Protein AF-Q3KZ87-F1 (afdb_monomer)

Mean predicted aligned error: 13.31 Å

Secondary structure (DSSP, 8-state):
-HHHHHHHHHHHHHHTT----PPPGGGEE-TTTS-GGGGGG-SEE--PPPSS----HHHHHHHH-TTHHHHHHHHHHHHHHHS-TTSS-GGGTTTTT-------------TTS--TT-----

Nearest PDB structures (foldseek):
  5n2j-assembly1_A  TM=9.292E-01  e=2.702E-04  Thermochaetoides thermophila DSM 1495
  5nv4-assembly1_A  TM=9.303E-01  e=3.074E-04  Thermochaetoides thermophila DSM 1495
  5n2j-assembly2_B  TM=9.263E-01  e=3.074E-04  Thermochaetoides thermophila DSM 1495
  7zlu-assembly1_A  TM=8.971E-01  e=4.244E-04  Thermochaetoides thermophila
  6ts2-assembly4_D  TM=8.849E-01  e=8.627E-04  Thermochaetoides thermophila DSM 1495

InterPro domains:
  IPR009448 UDP-glucose:Glycoprotein Glucosyltransferase [PTHR11226] (10-84)
  IPR040497 Glucosyltransferase 24, catalytic domain [PF18404] (10-78)

Sequence (122 aa):
FFHFWIKVFPNNLVSSGFQFNSFLQDWFWCETWCFDESLARAKTFDFANNPRTKEPKFTGAKGIGPEWVDYDREIKKLGKRVYPSTLLPTSERIALGSVSSTIQSTSGSANGQRQFCRNIEN

Organism: Schistosoma japonicum (NCBI:txid6182)

Foldseek 3Di:
DVVCCVPVVVVVVVVVPDDDDDDFLLAEAEPQAADPVSLVSHPYYDDPDDPVDPDDSLVVVCVSDVCSVVVVVVVVVVCCVVCPVVNDDPVCPVVVPDDPDDDDDDDDDPVPRHDRSDGPPD

Radius of gyration: 19.73 Å; Cα contacts (8 Å, |Δi|>4): 72; chains: 1; bounding box: 51×30×49 Å

Structure (mmCIF, N/CA/C/O backbone):
data_AF-Q3KZ87-F1
#
_entry.id   AF-Q3KZ87-F1
#
loop_
_atom_site.group_PDB
_atom_site.id
_atom_site.type_symbol
_atom_site.label_atom_id
_atom_site.label_alt_id
_atom_site.label_comp_id
_atom_site.label_asym_id
_atom_site.label_entity_id
_atom_site.label_seq_id
_atom_site.pdbx_PDB_ins_code
_atom_site.Cartn_x
_atom_site.Cartn_y
_atom_site.Cartn_z
_atom_site.occupancy
_atom_site.B_iso_or_equiv
_atom_site.auth_seq_id
_atom_site.auth_comp_id
_atom_site.auth_asym_id
_atom_site.auth_atom_id
_atom_site.pdbx_PDB_model_num
ATOM 1 N N . PHE A 1 1 ? 12.817 18.598 3.785 1.00 58.28 1 PHE A N 1
ATOM 2 C CA . PHE A 1 1 ? 14.017 17.991 4.397 1.00 58.28 1 PHE A CA 1
ATOM 3 C C . PHE A 1 1 ? 13.900 16.472 4.565 1.00 58.28 1 PHE A C 1
ATOM 5 O O . PHE A 1 1 ? 14.614 15.776 3.861 1.00 58.28 1 PHE A O 1
ATOM 12 N N . PHE A 1 2 ? 12.970 15.926 5.362 1.00 67.44 2 PHE A N 1
ATOM 13 C CA . PHE A 1 2 ? 12.877 14.465 5.592 1.00 67.44 2 PHE A CA 1
ATOM 14 C C . PHE A 1 2 ? 12.530 13.611 4.349 1.00 67.44 2 PHE A C 1
ATOM 16 O O . PHE A 1 2 ? 13.178 12.602 4.090 1.00 67.44 2 PHE A O 1
ATOM 23 N N . HIS A 1 3 ? 11.555 14.032 3.530 1.00 63.59 3 HIS A N 1
ATOM 24 C CA . HIS A 1 3 ? 11.134 13.280 2.330 1.00 63.59 3 HIS A CA 1
ATOM 25 C C . HIS A 1 3 ? 12.246 13.151 1.276 1.00 63.59 3 HIS A C 1
ATOM 27 O O . HIS A 1 3 ? 12.333 12.148 0.572 1.00 63.59 3 HIS A O 1
ATOM 33 N N . PHE A 1 4 ? 13.099 14.174 1.181 1.00 63.75 4 PHE A N 1
ATOM 34 C CA . PHE A 1 4 ? 14.232 14.191 0.262 1.00 63.75 4 PHE A CA 1
ATOM 35 C C . PHE A 1 4 ? 15.273 13.153 0.683 1.00 63.75 4 PHE A C 1
ATOM 37 O O . PHE A 1 4 ? 15.747 12.387 -0.143 1.00 63.75 4 PHE A O 1
ATOM 44 N N . TRP A 1 5 ? 15.551 13.051 1.982 1.00 71.62 5 TRP A N 1
ATOM 45 C CA . TRP A 1 5 ? 16.490 12.064 2.501 1.00 71.62 5 TRP A CA 1
ATOM 46 C C . TRP A 1 5 ? 16.017 10.626 2.274 1.00 71.62 5 TRP A C 1
ATOM 48 O O . TRP A 1 5 ? 16.773 9.825 1.754 1.00 71.62 5 TRP A O 1
ATOM 58 N N . ILE A 1 6 ? 14.756 10.295 2.558 1.00 78.50 6 ILE A N 1
ATOM 59 C CA . ILE A 1 6 ? 14.283 8.901 2.446 1.00 78.50 6 ILE A CA 1
ATOM 60 C C . ILE A 1 6 ? 14.341 8.372 1.003 1.00 78.50 6 ILE A C 1
ATOM 62 O O . ILE A 1 6 ? 14.665 7.207 0.796 1.00 78.50 6 ILE A O 1
ATOM 66 N N . LYS A 1 7 ? 14.035 9.208 0.003 1.00 74.19 7 LYS 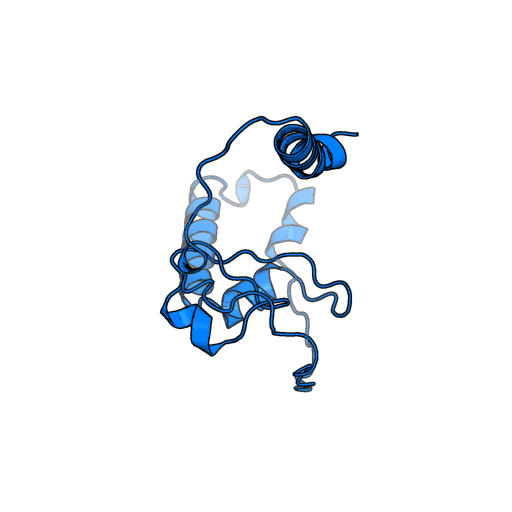A N 1
ATOM 67 C CA . LYS A 1 7 ? 13.977 8.769 -1.403 1.00 74.19 7 LYS A CA 1
ATOM 68 C C . LYS A 1 7 ? 15.233 9.073 -2.209 1.00 74.19 7 LYS A C 1
ATOM 70 O O . LYS A 1 7 ? 15.616 8.278 -3.058 1.00 74.19 7 LYS A O 1
ATOM 75 N N . VAL A 1 8 ? 15.855 10.229 -1.990 1.00 79.56 8 VAL A N 1
ATOM 76 C CA . VAL A 1 8 ? 16.941 10.721 -2.853 1.00 79.56 8 VAL A CA 1
ATOM 77 C C . VAL A 1 8 ? 18.305 10.286 -2.337 1.00 79.56 8 VAL A C 1
ATOM 79 O O . VAL A 1 8 ? 19.195 10.020 -3.140 1.00 79.56 8 VAL A O 1
ATOM 82 N N . PHE A 1 9 ? 18.472 10.164 -1.017 1.00 84.62 9 PHE A N 1
ATOM 83 C CA . PHE A 1 9 ? 19.753 9.772 -0.434 1.00 84.62 9 PHE A CA 1
ATOM 84 C C . PHE A 1 9 ? 20.184 8.360 -0.861 1.00 84.62 9 PHE A C 1
ATOM 86 O O . PHE A 1 9 ? 21.289 8.246 -1.388 1.00 84.62 9 PHE A O 1
ATOM 93 N N . PRO A 1 10 ? 19.341 7.307 -0.769 1.00 80.12 10 PRO A N 1
ATOM 94 C CA . PRO A 1 10 ? 19.741 5.973 -1.218 1.00 80.12 10 PRO A CA 1
ATOM 95 C C . PRO A 1 10 ? 20.085 5.943 -2.712 1.00 80.12 10 PRO A C 1
ATOM 97 O O . PRO A 1 10 ? 21.087 5.348 -3.093 1.00 80.12 10 PRO A O 1
ATOM 100 N N . ASN A 1 11 ? 19.319 6.661 -3.544 1.00 80.75 11 ASN A N 1
ATOM 101 C CA . ASN A 1 11 ? 19.591 6.773 -4.980 1.00 80.75 11 ASN A CA 1
ATOM 102 C C . ASN A 1 11 ? 20.951 7.421 -5.272 1.00 80.75 11 ASN A C 1
ATOM 104 O O . ASN A 1 11 ? 21.671 6.967 -6.155 1.00 80.75 11 ASN A O 1
ATOM 108 N N . ASN A 1 12 ? 21.321 8.471 -4.534 1.00 82.75 12 ASN A N 1
ATOM 109 C CA . ASN A 1 12 ? 22.603 9.149 -4.719 1.00 82.75 12 ASN A CA 1
ATOM 110 C C . ASN A 1 12 ? 23.801 8.269 -4.304 1.00 82.75 12 ASN A C 1
ATOM 112 O O . ASN A 1 12 ? 24.853 8.312 -4.946 1.00 82.75 12 ASN A O 1
ATOM 116 N N . LEU A 1 13 ? 23.626 7.424 -3.281 1.00 82.12 13 LEU A N 1
ATOM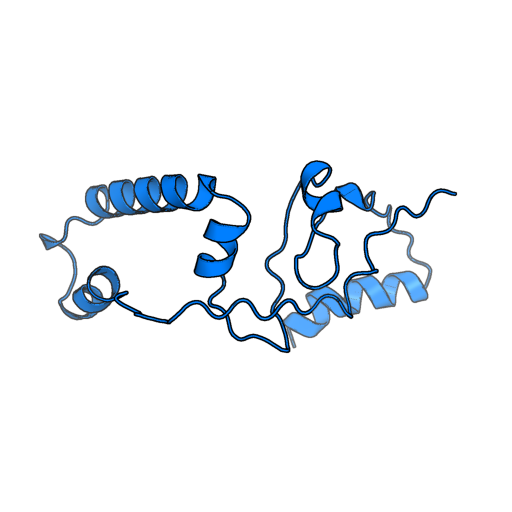 117 C CA . LEU A 1 13 ? 24.651 6.471 -2.849 1.00 82.12 13 LEU A CA 1
ATOM 118 C C . LEU A 1 13 ? 24.957 5.414 -3.920 1.00 82.12 13 LEU A C 1
ATOM 120 O O . LEU A 1 13 ? 26.123 5.052 -4.081 1.00 82.12 13 LEU A O 1
ATOM 124 N N . VAL A 1 14 ? 23.955 4.976 -4.696 1.00 80.81 14 VAL A N 1
ATOM 125 C CA . VAL A 1 14 ? 24.170 4.042 -5.821 1.00 80.81 14 VAL A CA 1
ATOM 126 C C . VAL A 1 14 ? 25.080 4.655 -6.876 1.00 80.81 14 VAL A C 1
ATOM 128 O O . VAL A 1 14 ? 26.063 4.041 -7.287 1.00 80.81 14 VAL A O 1
ATOM 131 N N . SER A 1 15 ? 24.806 5.902 -7.264 1.00 79.00 15 SER A N 1
ATOM 132 C CA . SER A 1 15 ? 25.633 6.637 -8.227 1.00 79.00 15 SER A CA 1
ATOM 133 C C . SER A 1 15 ? 27.068 6.857 -7.739 1.00 79.00 15 SER A C 1
ATOM 135 O O . SER A 1 15 ? 27.968 7.036 -8.553 1.00 79.00 15 SER A O 1
ATOM 137 N N . SER A 1 16 ? 27.283 6.826 -6.421 1.00 81.69 16 SER A N 1
ATOM 138 C CA . SER A 1 16 ? 28.594 6.981 -5.777 1.00 81.69 16 SER A CA 1
ATOM 139 C C . SER A 1 16 ? 29.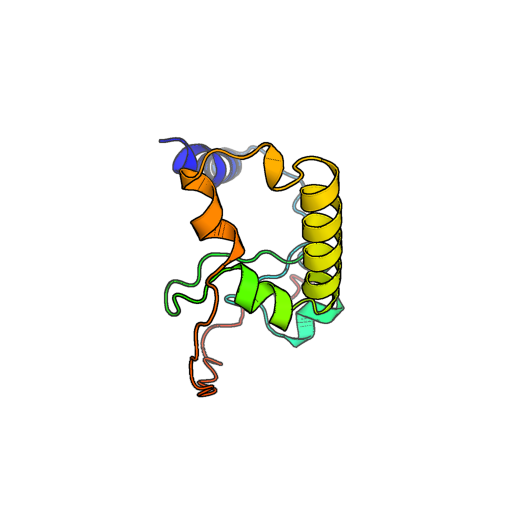336 5.650 -5.574 1.00 81.69 16 SER A C 1
ATOM 141 O O . SER A 1 16 ? 30.392 5.629 -4.945 1.00 81.69 16 SER A O 1
ATOM 143 N N . GLY A 1 17 ? 28.807 4.539 -6.101 1.00 78.44 17 GLY A N 1
ATOM 144 C CA . GLY A 1 17 ? 29.463 3.229 -6.091 1.00 78.44 17 GLY A CA 1
ATOM 145 C C . GLY A 1 17 ? 29.048 2.298 -4.950 1.00 78.44 17 GLY A C 1
ATOM 146 O O . GLY A 1 17 ? 29.595 1.201 -4.842 1.00 78.44 17 GLY A O 1
ATOM 147 N N . PHE A 1 18 ? 28.077 2.684 -4.115 1.00 80.06 18 PHE A N 1
ATOM 148 C CA . PHE A 1 18 ? 27.488 1.763 -3.145 1.00 80.06 18 PHE A CA 1
ATOM 149 C C . PHE A 1 18 ? 26.546 0.781 -3.857 1.00 80.06 18 PHE A C 1
ATOM 151 O O . PHE A 1 18 ? 25.631 1.184 -4.573 1.00 80.06 18 PHE A O 1
ATOM 158 N N . GLN A 1 19 ? 26.734 -0.518 -3.635 1.00 77.88 19 GLN A N 1
ATOM 159 C CA . GLN A 1 19 ? 25.919 -1.559 -4.260 1.00 77.88 19 GLN A CA 1
ATOM 160 C C . GLN A 1 19 ? 24.771 -1.976 -3.338 1.00 77.88 19 GLN A C 1
ATOM 162 O O . GLN A 1 19 ? 24.990 -2.371 -2.194 1.00 77.88 19 GLN A O 1
ATOM 167 N N . PHE A 1 20 ? 23.545 -1.935 -3.857 1.00 73.75 20 PHE A N 1
ATOM 168 C CA . PHE A 1 20 ? 22.373 -2.508 -3.199 1.00 73.75 20 PHE A CA 1
ATOM 169 C C . PHE A 1 20 ? 21.898 -3.734 -3.970 1.00 73.75 20 PHE A C 1
ATOM 171 O O . PHE A 1 20 ? 21.839 -3.725 -5.200 1.00 73.75 20 PHE A O 1
ATOM 178 N N . ASN A 1 21 ? 21.478 -4.763 -3.238 1.00 75.31 21 ASN A N 1
ATOM 179 C CA . ASN A 1 21 ? 20.714 -5.853 -3.826 1.00 75.31 21 ASN A CA 1
ATOM 180 C C . ASN A 1 21 ? 19.319 -5.322 -4.167 1.00 75.31 21 ASN A C 1
ATOM 182 O O . ASN A 1 21 ? 18.541 -4.985 -3.273 1.00 75.31 21 ASN A O 1
ATOM 186 N N . SER A 1 22 ? 19.029 -5.202 -5.460 1.00 73.81 22 SER A N 1
ATOM 187 C CA . SER A 1 22 ? 17.716 -4.766 -5.93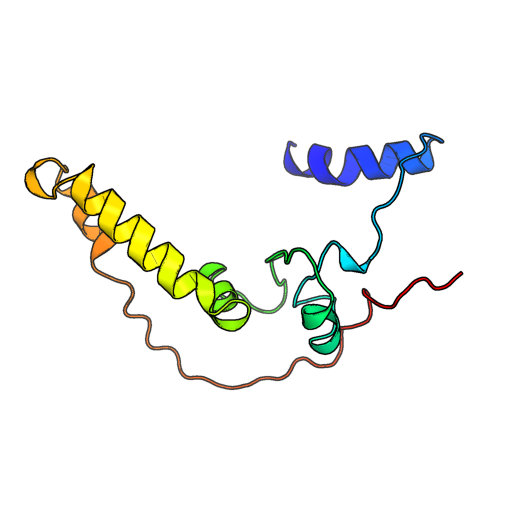3 1.00 73.81 22 SER A CA 1
ATOM 188 C C . SER A 1 22 ? 16.697 -5.885 -5.729 1.00 73.81 22 SER A C 1
ATOM 190 O O . SER A 1 22 ? 16.986 -7.056 -5.976 1.00 73.81 22 SER A O 1
ATOM 192 N N . PHE A 1 23 ? 15.498 -5.532 -5.273 1.00 75.00 23 PHE A N 1
ATOM 193 C CA . PHE A 1 23 ? 14.388 -6.479 -5.243 1.00 75.00 23 PHE A CA 1
ATOM 194 C C . PHE A 1 23 ? 13.924 -6.789 -6.670 1.00 75.00 23 PHE A C 1
ATOM 196 O O . PHE A 1 23 ? 14.015 -5.943 -7.559 1.00 75.00 23 PHE A O 1
ATOM 203 N N . LEU A 1 24 ? 13.402 -7.999 -6.882 1.00 73.81 24 LEU A N 1
ATOM 204 C CA . LEU A 1 24 ? 12.751 -8.364 -8.142 1.00 73.81 24 LEU A CA 1
ATOM 205 C C . LEU A 1 24 ? 11.526 -7.470 -8.376 1.00 73.81 24 LEU A C 1
ATOM 207 O O . LEU A 1 24 ? 10.828 -7.122 -7.427 1.00 73.81 24 LEU A O 1
ATOM 211 N N . GLN A 1 25 ? 11.231 -7.133 -9.631 1.00 68.94 25 GLN A N 1
ATOM 212 C CA . GLN A 1 25 ? 10.156 -6.192 -9.974 1.00 68.94 25 GLN A CA 1
ATOM 213 C C . GLN A 1 25 ? 8.769 -6.635 -9.459 1.00 68.94 25 GLN A C 1
ATOM 215 O O . GLN A 1 25 ? 7.957 -5.789 -9.097 1.00 68.94 25 GLN A O 1
ATOM 220 N N . ASP A 1 26 ? 8.524 -7.944 -9.332 1.00 74.94 26 ASP A N 1
ATOM 221 C CA . ASP A 1 26 ? 7.271 -8.520 -8.809 1.00 74.94 26 ASP A CA 1
ATOM 222 C C . ASP A 1 26 ? 7.061 -8.287 -7.298 1.00 74.94 26 ASP A C 1
ATOM 224 O O . ASP A 1 26 ? 6.035 -8.659 -6.725 1.00 74.94 26 ASP A O 1
ATOM 228 N N . TRP A 1 27 ? 8.029 -7.698 -6.593 1.00 80.06 27 TRP A N 1
ATOM 229 C CA . TRP A 1 27 ? 7.856 -7.404 -5.171 1.00 80.06 27 TRP A CA 1
ATOM 230 C C . TRP A 1 27 ? 6.897 -6.239 -4.921 1.00 80.06 27 TRP A C 1
ATOM 232 O O . TRP A 1 27 ? 6.184 -6.267 -3.918 1.00 80.06 27 TRP A O 1
ATOM 242 N N . PHE A 1 28 ? 6.856 -5.254 -5.825 1.00 83.62 28 PHE A N 1
ATOM 243 C CA . PHE A 1 28 ? 6.092 -4.019 -5.652 1.00 83.62 28 PHE A CA 1
ATOM 244 C C . PHE A 1 28 ? 5.262 -3.686 -6.889 1.00 83.62 28 PHE A C 1
ATOM 246 O O . PHE A 1 28 ? 5.766 -3.654 -8.010 1.00 83.62 28 PHE A O 1
ATOM 253 N N . TRP A 1 29 ? 3.996 -3.347 -6.667 1.00 86.25 29 TRP A N 1
ATOM 254 C CA . TRP A 1 29 ? 3.083 -2.882 -7.705 1.00 86.25 29 TRP A CA 1
ATOM 255 C C . TRP A 1 29 ? 2.501 -1.511 -7.370 1.00 86.25 29 TRP A C 1
ATOM 257 O O . TRP A 1 29 ? 2.217 -1.220 -6.215 1.00 86.25 29 TRP A O 1
ATOM 267 N N . CYS A 1 30 ? 2.293 -0.660 -8.372 1.00 85.81 30 CYS A N 1
ATOM 268 C CA . CYS A 1 30 ? 1.628 0.627 -8.203 1.00 85.81 30 CYS A CA 1
ATOM 269 C C . CYS A 1 30 ? 0.721 0.920 -9.399 1.00 85.81 30 CYS A C 1
ATOM 271 O O . CYS A 1 30 ? 1.184 0.933 -10.539 1.00 85.81 30 CYS A O 1
ATOM 273 N N . GLU A 1 31 ? -0.541 1.245 -9.125 1.00 82.81 31 GLU A N 1
ATOM 274 C CA . GLU A 1 31 ? -1.592 1.488 -10.123 1.00 82.81 31 GLU A CA 1
ATOM 275 C C . GLU A 1 31 ? -1.208 2.524 -11.187 1.00 82.81 31 GLU A C 1
ATOM 277 O O . GLU A 1 31 ? -1.558 2.402 -12.357 1.00 82.81 31 GLU A O 1
ATOM 282 N N . THR A 1 32 ? -0.460 3.558 -10.796 1.00 82.00 32 THR A N 1
ATOM 283 C CA . THR A 1 32 ? -0.111 4.653 -11.713 1.00 82.00 32 THR A CA 1
ATOM 284 C C . THR A 1 32 ? 0.920 4.231 -12.766 1.00 82.00 32 THR A C 1
ATOM 286 O O . THR A 1 32 ? 0.919 4.770 -13.871 1.00 82.00 32 THR A O 1
ATOM 289 N N . TRP A 1 33 ? 1.800 3.279 -12.443 1.00 78.31 33 TRP A N 1
ATOM 290 C CA . TRP A 1 33 ? 3.001 2.983 -13.238 1.00 78.31 33 TRP A CA 1
ATOM 291 C C . TRP A 1 33 ? 3.047 1.548 -13.776 1.00 78.31 33 TRP A C 1
ATOM 293 O O . TRP A 1 33 ? 3.712 1.292 -14.788 1.00 78.31 33 TRP A O 1
ATOM 303 N N . CYS A 1 34 ? 2.333 0.627 -13.127 1.00 81.25 34 CYS A N 1
ATOM 304 C CA . CYS A 1 34 ? 2.233 -0.777 -13.495 1.00 81.25 34 CYS A CA 1
ATOM 305 C C . CYS A 1 34 ? 0.928 -1.083 -14.250 1.00 81.25 34 CYS A C 1
ATOM 307 O O . CYS A 1 34 ? -0.097 -0.417 -14.086 1.00 81.25 34 CYS A O 1
ATOM 309 N N . PHE A 1 35 ? 0.965 -2.127 -15.079 1.00 84.19 35 PHE A N 1
ATOM 310 C CA . PHE A 1 35 ? -0.236 -2.681 -15.702 1.00 84.19 35 PHE A CA 1
ATOM 311 C C . PHE A 1 35 ? -1.049 -3.494 -14.694 1.00 84.19 35 PHE A C 1
ATOM 313 O O . PHE A 1 35 ? -0.489 -4.080 -13.770 1.00 84.19 35 PHE A O 1
ATOM 320 N N . ASP A 1 36 ? -2.359 -3.583 -14.905 1.00 83.88 36 ASP A N 1
ATOM 321 C CA . ASP A 1 36 ? -3.236 -4.363 -14.024 1.00 83.88 36 ASP A CA 1
ATOM 322 C C . ASP A 1 36 ? -2.914 -5.867 -14.084 1.00 83.88 36 ASP A C 1
ATOM 324 O O . ASP A 1 36 ? -3.013 -6.565 -13.082 1.00 83.88 36 ASP A O 1
ATOM 328 N N . GLU A 1 37 ? -2.405 -6.364 -15.216 1.00 84.19 37 GLU A N 1
ATOM 329 C CA . GLU A 1 37 ? -1.960 -7.758 -15.371 1.00 84.19 37 GLU A CA 1
ATOM 330 C C . GLU A 1 37 ? -0.816 -8.139 -14.416 1.00 84.19 37 GLU A C 1
ATOM 332 O O . GLU A 1 37 ? -0.713 -9.293 -13.996 1.00 84.19 37 GLU A O 1
ATOM 337 N N . SER A 1 38 ? 0.051 -7.186 -14.044 1.00 82.81 38 SER A N 1
ATOM 338 C CA . SER A 1 38 ? 1.152 -7.461 -13.114 1.00 82.81 38 SER A CA 1
ATOM 339 C C . SER A 1 38 ? 0.720 -7.449 -11.647 1.00 82.81 38 SER A C 1
ATOM 341 O O . SER A 1 38 ? 1.492 -7.899 -10.801 1.00 82.81 38 SER A O 1
ATOM 343 N N . LEU A 1 39 ? -0.512 -7.026 -11.335 1.00 84.88 39 LEU A N 1
ATOM 344 C CA . LEU A 1 39 ? -1.060 -7.079 -9.977 1.00 84.88 39 LEU A CA 1
ATOM 345 C C . LEU A 1 39 ? -1.142 -8.524 -9.465 1.00 84.88 39 LEU A C 1
ATOM 347 O O . LEU A 1 39 ? -0.829 -8.782 -8.310 1.00 84.88 39 LEU A O 1
ATOM 351 N N . ALA A 1 40 ? -1.482 -9.481 -10.336 1.00 84.56 40 ALA A N 1
ATOM 352 C CA . ALA A 1 40 ? -1.629 -10.890 -9.962 1.00 84.56 40 ALA A CA 1
ATOM 353 C C . ALA A 1 40 ? -0.310 -11.562 -9.530 1.00 84.56 40 ALA A C 1
ATOM 355 O O . ALA A 1 40 ? -0.332 -12.550 -8.799 1.00 84.56 40 ALA A O 1
ATOM 356 N N . ARG A 1 41 ? 0.839 -11.042 -9.984 1.00 84.56 41 ARG A N 1
ATOM 357 C CA . ARG A 1 41 ? 2.176 -11.544 -9.618 1.00 84.56 41 ARG A CA 1
ATOM 358 C C . ARG A 1 41 ? 2.798 -10.775 -8.452 1.00 84.56 41 ARG A C 1
ATOM 360 O O . ARG A 1 41 ? 3.802 -11.219 -7.896 1.00 84.56 41 ARG A O 1
ATOM 367 N N . ALA A 1 42 ? 2.215 -9.634 -8.093 1.00 84.44 42 ALA A N 1
ATOM 368 C CA . ALA A 1 42 ? 2.776 -8.731 -7.111 1.00 84.44 42 ALA A CA 1
ATOM 369 C C . ALA A 1 42 ? 2.637 -9.278 -5.687 1.00 84.44 42 ALA A C 1
ATOM 371 O O . ALA A 1 42 ? 1.569 -9.728 -5.278 1.00 84.44 42 ALA A O 1
ATOM 372 N N . LYS A 1 43 ? 3.712 -9.187 -4.900 1.00 84.62 43 LYS A N 1
ATOM 373 C CA . LYS A 1 43 ? 3.674 -9.551 -3.471 1.00 84.62 43 LYS A CA 1
ATOM 374 C C . LYS A 1 43 ? 3.119 -8.436 -2.593 1.00 84.62 43 LYS A C 1
ATOM 376 O O . LYS A 1 43 ? 2.499 -8.710 -1.572 1.00 84.62 43 LYS A O 1
ATOM 381 N N . THR A 1 44 ? 3.376 -7.186 -2.969 1.00 84.81 44 THR A N 1
ATOM 382 C CA . THR A 1 44 ? 2.899 -5.998 -2.258 1.00 84.81 44 THR A CA 1
ATOM 383 C C . THR A 1 44 ? 2.497 -4.915 -3.257 1.00 84.81 44 THR A C 1
ATOM 385 O O . THR A 1 44 ? 3.056 -4.836 -4.353 1.00 84.81 44 THR A O 1
ATOM 388 N N . PHE A 1 45 ? 1.537 -4.068 -2.888 1.00 86.06 45 PHE A N 1
ATOM 389 C CA . PHE A 1 45 ? 1.124 -2.910 -3.683 1.00 86.06 45 PHE A CA 1
ATOM 390 C C . PHE A 1 45 ? 1.315 -1.607 -2.894 1.00 86.06 45 PHE A C 1
ATOM 392 O O . PHE A 1 45 ? 1.082 -1.556 -1.687 1.00 86.06 45 PHE A O 1
ATOM 399 N N . ASP A 1 46 ? 1.737 -0.548 -3.583 1.00 84.50 46 ASP A N 1
ATOM 400 C CA . ASP A 1 46 ? 1.897 0.805 -3.055 1.00 84.50 46 ASP A CA 1
ATOM 401 C C . ASP A 1 46 ? 0.877 1.760 -3.690 1.00 84.50 46 ASP A C 1
ATOM 403 O O . ASP A 1 46 ? 0.796 1.927 -4.914 1.00 84.50 46 ASP A O 1
ATOM 407 N N . PHE A 1 47 ? 0.134 2.452 -2.828 1.00 79.06 47 PHE A N 1
ATOM 408 C CA . PHE A 1 47 ? -0.765 3.542 -3.199 1.00 79.06 47 PHE A CA 1
ATOM 409 C C . PHE A 1 47 ? 0.016 4.854 -3.281 1.00 79.06 47 PHE A C 1
ATOM 411 O O . PHE A 1 47 ? -0.175 5.789 -2.479 1.00 79.06 47 PHE A O 1
ATOM 418 N N . ALA A 1 48 ? 0.926 4.914 -4.254 1.00 77.44 48 ALA A N 1
ATOM 419 C CA . ALA A 1 48 ? 1.644 6.135 -4.567 1.00 77.44 48 ALA A CA 1
ATOM 420 C C . ALA A 1 48 ? 0.649 7.252 -4.915 1.00 77.44 48 ALA A C 1
ATOM 422 O O . ALA A 1 48 ? -0.442 7.021 -5.434 1.00 77.44 48 ALA A O 1
ATOM 423 N N . ASN A 1 49 ? 1.018 8.494 -4.606 1.00 78.75 49 ASN A N 1
ATOM 424 C CA . ASN A 1 49 ? 0.161 9.628 -4.930 1.00 78.75 49 ASN A CA 1
ATOM 425 C C . ASN A 1 49 ? 0.086 9.789 -6.452 1.00 78.75 49 ASN A C 1
ATOM 427 O O . ASN A 1 49 ? 1.113 10.014 -7.094 1.00 78.75 49 ASN A O 1
ATOM 431 N N . ASN A 1 50 ? -1.122 9.724 -7.007 1.00 72.50 50 ASN A N 1
ATOM 432 C CA . ASN A 1 50 ? -1.350 9.982 -8.419 1.00 72.50 50 ASN A CA 1
ATOM 433 C C . ASN A 1 50 ? -1.329 11.508 -8.672 1.00 72.50 50 ASN A C 1
ATOM 435 O O . ASN A 1 50 ? -2.116 12.243 -8.072 1.00 72.50 50 ASN A O 1
ATOM 439 N N . PRO A 1 51 ? -0.435 12.032 -9.531 1.00 73.12 51 PRO A N 1
ATOM 440 C CA . PRO A 1 51 ? -0.377 13.465 -9.825 1.00 73.12 51 PRO A CA 1
ATOM 441 C C . PRO A 1 51 ? -1.562 13.960 -10.670 1.00 73.12 51 PRO A C 1
ATOM 443 O O . PRO A 1 51 ? -1.796 15.165 -10.739 1.00 73.12 51 PRO A O 1
ATOM 446 N N . ARG A 1 52 ? -2.306 13.054 -11.319 1.00 71.69 52 ARG A N 1
ATOM 447 C CA . ARG A 1 52 ? -3.435 13.372 -12.207 1.00 71.69 52 ARG A CA 1
ATOM 448 C C . ARG A 1 52 ? -4.789 13.249 -11.520 1.00 71.69 52 ARG A C 1
ATOM 450 O O . ARG A 1 52 ? -5.677 14.042 -11.817 1.00 71.69 52 ARG A O 1
ATOM 457 N N . THR A 1 53 ? -4.957 12.287 -10.615 1.00 73.12 53 THR A N 1
ATOM 458 C CA . THR A 1 53 ? -6.213 12.078 -9.882 1.00 73.12 53 THR A CA 1
ATOM 459 C C . THR A 1 53 ? -5.992 12.208 -8.380 1.00 73.12 53 THR A C 1
ATOM 461 O O . THR A 1 53 ? -5.080 11.624 -7.804 1.00 73.12 53 T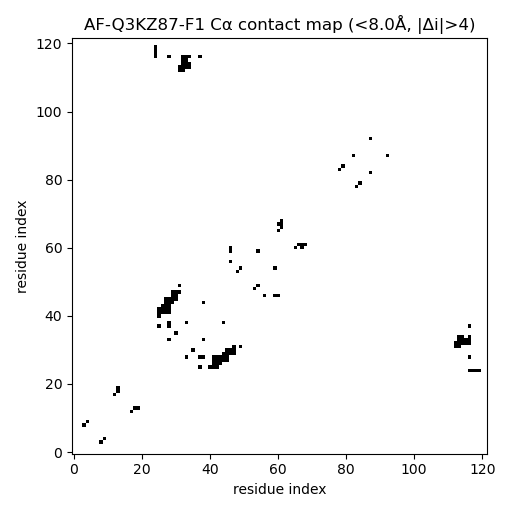HR A O 1
ATOM 464 N N . LYS A 1 54 ? -6.848 12.991 -7.717 1.00 73.31 54 LYS A N 1
ATOM 465 C CA . LYS A 1 54 ? -6.848 13.132 -6.253 1.00 73.31 54 LYS A CA 1
ATOM 466 C C . LYS A 1 54 ? -7.855 12.182 -5.622 1.00 73.31 54 LYS A C 1
ATOM 468 O O . LYS A 1 54 ? -8.729 12.608 -4.869 1.00 73.31 54 LYS A O 1
ATOM 473 N N . GLU A 1 55 ? -7.764 10.904 -5.961 1.00 76.75 55 GLU A N 1
ATOM 474 C CA . GLU A 1 55 ? -8.582 9.915 -5.275 1.00 76.75 55 GLU A CA 1
ATOM 475 C C . GLU A 1 55 ? -8.057 9.710 -3.840 1.00 76.75 55 GLU A C 1
ATOM 477 O O . GLU A 1 55 ? -6.842 9.602 -3.637 1.00 76.75 55 GLU A O 1
ATOM 482 N N . PRO A 1 56 ? -8.931 9.677 -2.815 1.00 82.50 56 PRO A N 1
ATOM 483 C CA . PRO A 1 56 ? -8.514 9.326 -1.465 1.00 82.50 56 PRO A CA 1
ATOM 484 C C . PRO A 1 56 ? -7.904 7.920 -1.441 1.00 82.50 56 PRO A C 1
ATOM 486 O O . PRO A 1 56 ? -8.518 6.969 -1.918 1.00 82.50 56 PRO A O 1
ATOM 489 N N . LYS A 1 57 ? -6.727 7.770 -0.820 1.00 82.38 57 LYS A N 1
ATOM 490 C CA . LYS A 1 57 ? -5.957 6.508 -0.798 1.00 82.38 57 LYS A CA 1
ATOM 491 C C . LYS A 1 57 ? -6.786 5.282 -0.399 1.00 82.38 57 LYS A C 1
ATOM 493 O O . LYS A 1 57 ? -6.623 4.217 -0.976 1.00 82.38 57 LYS A O 1
ATOM 498 N N . PHE A 1 58 ? -7.684 5.435 0.576 1.00 84.12 58 PHE A N 1
ATOM 499 C CA . PHE A 1 58 ? -8.515 4.331 1.061 1.00 84.12 58 PHE A CA 1
ATOM 500 C C . PHE A 1 58 ? -9.592 3.894 0.055 1.00 84.12 58 PHE A C 1
ATOM 502 O O . PHE A 1 58 ? -10.005 2.737 0.053 1.00 84.12 58 PHE A O 1
ATOM 509 N N . THR A 1 59 ? -10.066 4.800 -0.803 1.00 83.38 59 THR A N 1
ATOM 510 C CA . THR A 1 59 ? -11.039 4.459 -1.848 1.00 83.38 59 THR A CA 1
ATOM 511 C C . THR A 1 59 ? -10.387 3.576 -2.907 1.00 83.38 59 THR A C 1
ATOM 513 O O . THR A 1 59 ? -10.897 2.484 -3.149 1.00 83.38 59 THR A O 1
ATOM 516 N N . GLY A 1 60 ? -9.203 3.965 -3.395 1.00 83.19 60 GLY A N 1
ATOM 517 C CA . GLY A 1 60 ? -8.412 3.146 -4.317 1.00 83.19 60 GLY A CA 1
ATOM 518 C C . GLY A 1 60 ? -7.994 1.809 -3.700 1.00 83.19 60 GLY A C 1
ATOM 519 O O . GLY A 1 60 ? -8.063 0.773 -4.357 1.00 83.19 60 GLY A O 1
ATOM 520 N N . ALA A 1 61 ? -7.674 1.7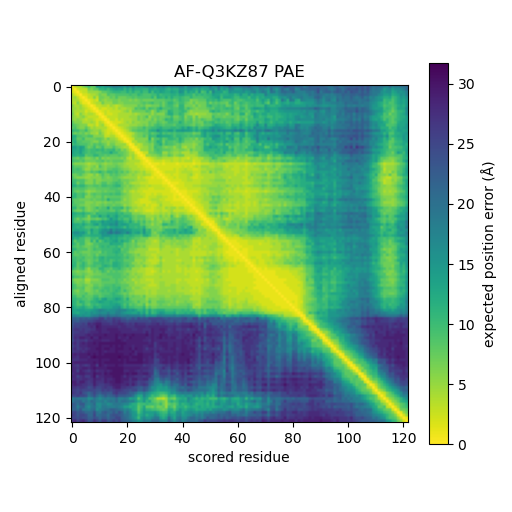96 -2.399 1.00 86.19 61 ALA A N 1
ATOM 521 C CA . ALA A 1 61 ? -7.321 0.565 -1.695 1.00 86.19 61 ALA A CA 1
ATOM 522 C C . ALA A 1 61 ? -8.418 -0.499 -1.749 1.00 86.19 61 ALA A C 1
ATOM 524 O O . ALA A 1 61 ? -8.129 -1.649 -2.056 1.00 86.19 61 ALA A O 1
ATOM 525 N N . LYS A 1 62 ? -9.678 -0.106 -1.540 1.00 87.25 62 LYS A N 1
ATOM 526 C CA . LYS A 1 62 ? -10.824 -1.022 -1.650 1.00 87.25 62 LYS A CA 1
ATOM 527 C C . LYS A 1 62 ? -11.071 -1.515 -3.078 1.00 87.25 62 LYS A C 1
ATOM 529 O O . LYS A 1 62 ? -11.680 -2.566 -3.242 1.00 87.25 62 LYS A O 1
ATOM 534 N N . GLY A 1 63 ? -10.662 -0.747 -4.090 1.00 85.88 63 GLY A N 1
ATOM 535 C CA . GLY A 1 63 ? -10.780 -1.138 -5.496 1.00 85.88 63 GLY A CA 1
ATOM 536 C C . GLY A 1 63 ? -9.738 -2.176 -5.914 1.00 85.88 63 GLY A C 1
ATOM 537 O O . GLY A 1 63 ? -10.062 -3.090 -6.664 1.00 85.88 63 GLY A O 1
ATOM 538 N N . ILE A 1 64 ? -8.509 -2.050 -5.406 1.00 85.94 64 ILE A N 1
ATOM 539 C CA . ILE A 1 64 ? -7.382 -2.938 -5.736 1.00 85.94 64 ILE A CA 1
ATOM 540 C C . ILE A 1 64 ? -7.381 -4.199 -4.860 1.00 85.94 64 ILE A C 1
ATOM 542 O O . ILE A 1 64 ? -7.201 -5.297 -5.377 1.00 85.94 64 ILE A O 1
ATOM 546 N N . GLY A 1 65 ? -7.599 -4.046 -3.551 1.00 86.44 65 GLY A N 1
ATOM 547 C CA . GLY A 1 65 ? -7.681 -5.145 -2.589 1.00 86.44 65 GLY A CA 1
ATOM 548 C C . GLY A 1 65 ? -9.048 -5.161 -1.893 1.00 86.44 65 GLY A C 1
ATOM 549 O O . GLY A 1 65 ? -9.283 -4.363 -0.979 1.00 86.44 65 GLY A O 1
ATOM 550 N N . PRO A 1 66 ? -9.992 -6.034 -2.280 1.00 85.56 66 PRO A N 1
ATOM 551 C CA . PRO A 1 66 ? -11.301 -6.089 -1.627 1.00 85.56 66 PRO A CA 1
ATOM 552 C C . PRO A 1 66 ? -11.208 -6.429 -0.127 1.00 85.56 66 PRO A C 1
ATOM 554 O O . PRO A 1 66 ? -12.076 -6.025 0.650 1.00 85.56 66 PRO A O 1
ATOM 557 N N . GLU A 1 67 ? -10.129 -7.085 0.310 1.00 89.69 67 GLU A N 1
ATOM 558 C CA . GLU A 1 67 ? -9.846 -7.419 1.709 1.00 89.69 67 GLU A CA 1
ATOM 559 C C . GLU A 1 67 ? -9.722 -6.187 2.623 1.00 89.69 67 GLU A C 1
ATOM 561 O O . GLU A 1 67 ? -9.997 -6.269 3.823 1.00 89.69 67 GLU A O 1
ATOM 566 N N . TRP A 1 68 ? -9.401 -5.011 2.067 1.00 90.38 68 TRP A N 1
ATOM 567 C CA . TRP A 1 68 ? -9.328 -3.759 2.828 1.00 90.38 68 TRP A CA 1
ATOM 568 C C . TRP A 1 68 ? -10.655 -3.385 3.494 1.00 90.38 68 TRP A C 1
ATOM 570 O O . TRP A 1 68 ? -10.656 -2.714 4.529 1.00 90.38 68 TRP A O 1
ATOM 580 N N . VAL A 1 69 ? -11.786 -3.824 2.933 1.00 91.00 69 VAL A N 1
ATOM 581 C CA . VAL A 1 69 ? -13.114 -3.600 3.520 1.00 91.00 69 VAL A CA 1
ATOM 582 C C . VAL A 1 69 ? -13.274 -4.367 4.833 1.00 91.00 69 VAL A C 1
ATOM 584 O O . VAL A 1 69 ? -13.851 -3.843 5.791 1.00 91.00 69 VAL A O 1
ATOM 587 N N . ASP A 1 70 ? -12.763 -5.594 4.895 1.00 92.94 70 ASP A N 1
ATOM 588 C CA . ASP A 1 70 ? -12.863 -6.428 6.089 1.00 92.94 70 ASP A CA 1
ATOM 589 C C . ASP A 1 70 ? -11.881 -5.966 7.167 1.00 92.94 70 ASP A C 1
ATOM 591 O O . ASP A 1 70 ? -12.276 -5.847 8.330 1.00 92.94 70 ASP A O 1
ATOM 595 N N . TYR A 1 71 ? -10.659 -5.582 6.784 1.00 92.19 71 TYR A N 1
ATOM 596 C CA . TYR A 1 71 ? -9.695 -4.994 7.719 1.00 92.19 71 TYR A CA 1
ATOM 597 C C . TYR A 1 71 ? -10.216 -3.697 8.349 1.00 92.19 71 TYR A C 1
ATOM 599 O O . TYR A 1 71 ? -10.147 -3.526 9.567 1.00 92.19 71 TYR A O 1
ATOM 607 N N . ASP A 1 72 ? -10.814 -2.801 7.561 1.00 91.38 72 ASP A N 1
ATOM 608 C CA . ASP A 1 72 ? -11.432 -1.576 8.085 1.00 91.38 72 ASP A CA 1
ATOM 609 C C . ASP A 1 72 ? -12.596 -1.882 9.043 1.00 91.38 72 ASP A C 1
ATOM 611 O O . ASP A 1 72 ? -12.736 -1.247 10.095 1.00 91.38 72 ASP A O 1
ATOM 615 N N . ARG A 1 73 ? -13.407 -2.905 8.739 1.00 92.25 73 ARG A N 1
ATOM 616 C CA . ARG A 1 73 ? -14.483 -3.362 9.630 1.00 92.25 73 ARG A CA 1
ATOM 617 C C . ARG A 1 73 ? -13.930 -3.871 10.960 1.00 92.25 73 ARG A C 1
ATOM 619 O O . ARG A 1 73 ? -14.476 -3.527 12.014 1.00 92.25 73 ARG A O 1
ATOM 626 N N . GLU A 1 74 ? -12.876 -4.680 10.927 1.00 94.06 74 GLU A N 1
ATOM 627 C CA . GLU A 1 74 ? -12.246 -5.232 12.125 1.00 94.06 74 GLU A CA 1
ATOM 628 C C . GLU A 1 74 ? -11.625 -4.131 12.991 1.00 94.06 74 GLU A C 1
ATOM 630 O O . GLU A 1 74 ? -11.914 -4.058 14.189 1.00 94.06 74 GLU A O 1
ATOM 635 N N . ILE A 1 75 ? -10.881 -3.203 12.384 1.00 91.25 75 ILE A N 1
ATOM 636 C CA . ILE A 1 75 ? -10.282 -2.059 13.082 1.00 91.25 75 ILE A CA 1
ATOM 637 C C . ILE A 1 75 ? -11.365 -1.199 13.736 1.00 91.25 75 ILE A C 1
ATOM 639 O O . ILE A 1 75 ? -11.242 -0.842 14.907 1.00 91.25 75 ILE A O 1
ATOM 643 N N . LYS A 1 76 ? -12.475 -0.915 13.044 1.00 89.88 76 LYS A N 1
ATOM 644 C CA . LYS A 1 76 ? -13.603 -0.162 13.623 1.00 89.88 76 LYS A CA 1
ATOM 645 C C . LYS A 1 76 ? -14.253 -0.893 14.795 1.00 89.88 76 LYS A C 1
ATOM 647 O O . LYS A 1 76 ? -14.644 -0.257 15.775 1.00 89.88 76 LYS A O 1
ATOM 652 N N . LYS A 1 77 ? -14.379 -2.221 14.721 1.00 91.38 77 LYS A N 1
ATOM 653 C CA . LYS A 1 77 ? -14.912 -3.043 15.818 1.00 91.38 77 LYS A CA 1
ATOM 654 C C . LYS A 1 77 ? -13.985 -3.007 17.034 1.00 91.38 77 LYS A C 1
ATOM 656 O O . LYS A 1 77 ? -14.464 -2.808 18.150 1.00 91.38 77 LYS A O 1
ATOM 661 N N . LEU A 1 78 ? -12.679 -3.160 16.821 1.00 91.44 78 LEU A N 1
ATOM 662 C CA . LEU A 1 78 ? -11.667 -3.057 17.874 1.00 91.44 78 LEU A CA 1
ATOM 663 C C . LEU A 1 78 ? -11.630 -1.648 18.475 1.00 91.44 78 LEU A C 1
ATOM 665 O O . LEU A 1 78 ? -11.646 -1.510 19.695 1.00 91.44 78 LEU A O 1
ATOM 669 N N . GLY A 1 79 ? -11.698 -0.610 17.639 1.00 90.19 79 GLY A N 1
ATOM 670 C CA . GLY A 1 79 ? -11.762 0.785 18.065 1.00 90.19 79 GLY A CA 1
ATOM 671 C C . GLY A 1 79 ? -12.937 1.054 19.003 1.00 90.19 79 GLY A C 1
ATOM 672 O O . GLY A 1 79 ? -12.741 1.632 20.063 1.00 90.19 79 GLY A O 1
ATOM 673 N N . LYS A 1 80 ? -14.137 0.541 18.696 1.00 89.38 80 LYS A N 1
ATOM 674 C CA . LYS A 1 80 ? -15.311 0.649 19.587 1.00 89.38 80 LYS A CA 1
ATOM 675 C C . LYS A 1 80 ? -15.141 -0.087 20.919 1.00 89.38 80 LYS A C 1
ATOM 677 O O . LYS A 1 80 ? -15.734 0.322 21.912 1.00 89.38 80 LYS A O 1
ATOM 682 N N . ARG A 1 81 ? -14.376 -1.185 20.938 1.00 86.06 81 ARG A N 1
ATOM 683 C CA . ARG A 1 81 ? -14.101 -1.964 22.156 1.00 86.06 81 ARG A CA 1
ATOM 684 C C . ARG A 1 81 ? -13.109 -1.249 23.072 1.00 86.06 81 ARG A C 1
ATOM 686 O O . ARG A 1 81 ? -13.295 -1.276 24.282 1.00 86.06 81 ARG A O 1
ATOM 693 N N . VAL A 1 82 ? -12.061 -0.657 22.501 1.00 90.00 82 VAL A N 1
ATOM 694 C CA . VAL A 1 82 ? -11.005 0.044 23.252 1.00 90.00 82 VAL A CA 1
ATOM 695 C C . VAL A 1 82 ? -11.450 1.454 23.649 1.00 90.00 82 VAL A C 1
ATOM 697 O O . VAL A 1 82 ? -11.175 1.891 24.762 1.00 90.00 82 VAL A O 1
ATOM 700 N N . TYR A 1 83 ? -12.196 2.132 22.773 1.00 84.31 83 TYR A N 1
ATOM 701 C CA . TYR A 1 83 ? -12.704 3.492 22.953 1.00 84.31 83 TYR A CA 1
ATOM 702 C C . TYR A 1 83 ? -14.242 3.506 22.884 1.00 84.31 83 TYR A C 1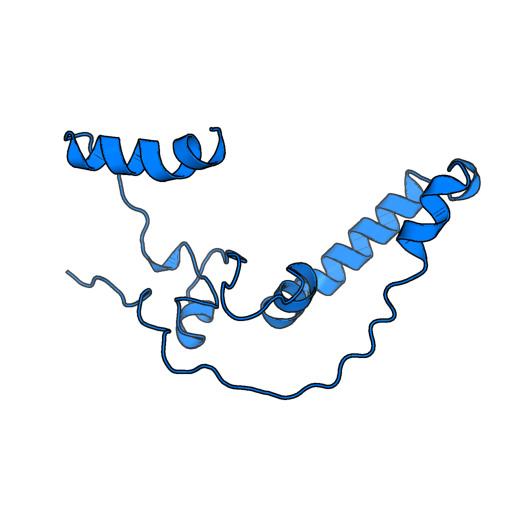
ATOM 704 O O . TYR A 1 83 ? -14.823 3.924 21.874 1.00 84.31 83 TYR A O 1
ATOM 712 N N . PRO A 1 84 ? -14.943 3.024 23.928 1.00 77.50 84 PRO A N 1
ATOM 713 C CA . PRO A 1 84 ? -16.394 3.129 23.983 1.00 77.50 84 PRO A CA 1
ATOM 714 C C . PRO A 1 84 ? -16.794 4.609 23.939 1.00 77.50 84 PRO A C 1
ATOM 716 O O . PRO A 1 84 ? -16.205 5.446 24.620 1.00 77.50 84 PRO A O 1
ATOM 719 N N . SER A 1 85 ? -17.803 4.943 23.130 1.00 64.12 85 SER A N 1
ATOM 720 C CA . SER A 1 85 ? -18.205 6.324 22.808 1.00 64.12 85 SER A CA 1
ATOM 721 C C . SER A 1 85 ? -18.591 7.191 24.018 1.00 64.12 85 SER A C 1
ATOM 723 O O . SER A 1 85 ? -18.743 8.400 23.880 1.00 64.12 85 SER A O 1
ATOM 725 N N . THR A 1 86 ? -18.740 6.589 25.197 1.00 61.19 86 THR A N 1
ATOM 726 C CA . THR A 1 86 ? -18.937 7.246 26.494 1.00 61.19 86 THR A CA 1
ATOM 727 C C . THR A 1 86 ? -17.669 7.883 27.074 1.00 61.19 86 THR A C 1
ATOM 729 O O . THR A 1 86 ? -17.788 8.692 27.987 1.00 61.19 86 THR A O 1
ATOM 732 N N . LEU A 1 87 ? -16.476 7.549 26.566 1.00 59.41 87 LEU A N 1
ATOM 733 C CA . LEU A 1 87 ? -15.187 8.060 27.058 1.00 59.41 87 LEU A CA 1
ATOM 734 C C . LEU A 1 87 ? -14.539 9.114 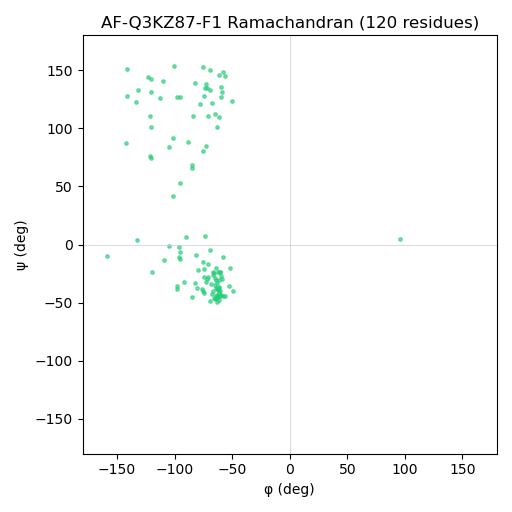26.143 1.00 59.41 87 LEU A C 1
ATOM 736 O O . LEU A 1 87 ? -13.471 9.620 26.477 1.00 59.41 87 LEU A O 1
ATOM 740 N N . LEU A 1 88 ? -15.156 9.456 25.005 1.00 55.38 88 LEU A N 1
ATOM 741 C CA . LEU A 1 88 ? -14.578 10.409 24.051 1.00 55.38 88 LEU A CA 1
ATOM 742 C C . LEU A 1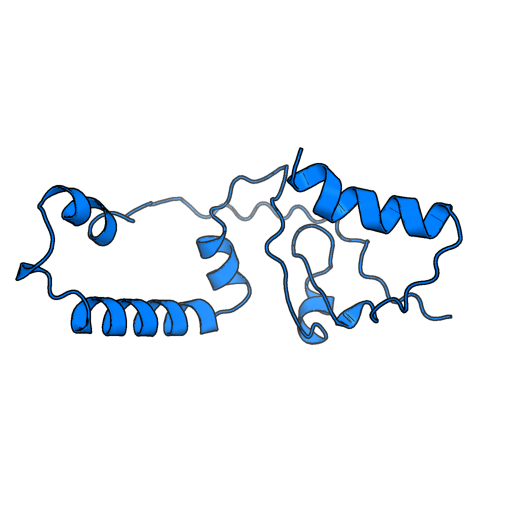 88 ? -15.160 11.824 24.235 1.00 55.38 88 LEU A C 1
ATOM 744 O O . LEU A 1 88 ? -16.386 11.989 24.195 1.00 55.38 88 LEU A O 1
ATOM 748 N N . PRO A 1 89 ? -14.315 12.864 24.394 1.00 56.31 89 PRO A N 1
ATOM 749 C CA . PRO A 1 89 ? -14.743 14.257 24.348 1.00 56.31 89 PRO A CA 1
ATOM 750 C C . PRO A 1 89 ? -15.457 14.570 23.025 1.00 56.31 89 PRO A C 1
ATOM 752 O O . PRO A 1 89 ? -15.099 14.066 21.960 1.00 56.31 89 PRO A O 1
ATOM 755 N N . THR A 1 90 ? -16.468 15.439 23.083 1.00 56.22 90 THR A N 1
ATOM 756 C CA . THR A 1 90 ? -17.390 15.782 21.982 1.00 56.22 90 THR A CA 1
ATOM 757 C C . THR A 1 90 ? -16.703 16.190 20.664 1.00 56.22 90 THR A C 1
ATOM 759 O O . THR A 1 90 ? -17.316 16.060 19.606 1.00 56.22 90 THR A O 1
ATOM 762 N N . SER A 1 91 ? -15.433 16.607 20.690 1.00 57.38 91 SER A N 1
ATOM 763 C CA . SER A 1 91 ? -14.638 16.979 19.511 1.00 57.38 91 SER A CA 1
ATOM 764 C C . SER A 1 91 ? -14.319 15.823 18.552 1.00 57.38 91 SER A C 1
ATOM 766 O O . SER A 1 91 ? -14.101 16.076 17.371 1.00 57.38 91 SER A O 1
ATOM 768 N N . GLU A 1 92 ? -14.327 14.564 19.002 1.00 52.97 92 GLU A N 1
ATOM 769 C CA . GLU A 1 92 ? -14.006 13.403 18.147 1.00 52.97 92 GLU A CA 1
ATOM 770 C C . GLU A 1 92 ? -15.239 12.714 17.542 1.00 52.97 92 GLU A C 1
ATOM 772 O O . GLU A 1 92 ? -15.116 11.861 16.660 1.00 52.97 92 GLU A O 1
ATOM 777 N N . ARG A 1 93 ? -16.456 13.119 17.934 1.00 51.62 93 ARG A N 1
ATOM 778 C CA . ARG A 1 93 ? -17.699 12.535 17.396 1.00 51.62 93 ARG A CA 1
ATOM 779 C C . ARG A 1 93 ? -17.896 12.772 15.893 1.00 51.62 93 ARG A C 1
ATOM 781 O O . ARG A 1 93 ? -18.635 12.023 15.260 1.00 51.62 93 ARG A O 1
ATOM 788 N N . ILE A 1 94 ? -17.223 13.768 15.314 1.00 50.94 94 ILE A N 1
ATOM 789 C CA . ILE A 1 94 ? -17.327 14.110 13.887 1.00 50.94 94 ILE A CA 1
ATOM 790 C C . ILE A 1 94 ? -16.584 13.086 13.003 1.00 50.94 94 ILE A C 1
ATOM 792 O O . ILE A 1 94 ? -17.013 12.818 11.883 1.00 50.94 94 ILE A O 1
ATOM 796 N N . ALA A 1 95 ? -15.537 12.423 13.509 1.00 52.41 95 ALA A N 1
ATOM 797 C CA . ALA A 1 95 ? -14.697 11.527 12.704 1.00 52.41 95 ALA A CA 1
ATOM 798 C C . ALA A 1 95 ? -15.349 10.171 12.364 1.00 52.41 95 ALA A C 1
ATOM 800 O O . ALA A 1 95 ? -14.955 9.519 11.399 1.00 52.41 95 ALA A O 1
ATOM 801 N N . LEU A 1 96 ? -16.361 9.740 13.124 1.00 49.03 96 LEU A N 1
ATOM 802 C CA . LEU A 1 96 ? -17.055 8.463 12.900 1.00 49.03 96 LEU A CA 1
ATOM 803 C C . LEU A 1 96 ? -18.348 8.605 12.076 1.00 49.03 96 LEU A C 1
ATOM 805 O O . LEU A 1 96 ? -18.916 7.591 11.675 1.00 49.03 96 LEU A O 1
ATOM 809 N N . GLY A 1 97 ? -18.824 9.836 11.846 1.00 47.38 97 GLY A N 1
ATOM 810 C CA . GLY A 1 97 ? -20.197 10.106 11.406 1.00 47.38 97 GLY A CA 1
ATOM 811 C C . GLY A 1 97 ? -20.401 10.585 9.967 1.00 47.38 97 GLY A C 1
ATOM 812 O O . GLY A 1 97 ? -21.536 10.553 9.503 1.00 47.38 97 GLY A O 1
ATOM 813 N N . SER A 1 98 ? -19.374 11.010 9.225 1.00 45.72 98 SER A N 1
ATOM 814 C CA . SER A 1 98 ? -19.596 11.506 7.856 1.00 45.72 98 SER A CA 1
ATOM 815 C C . SER A 1 98 ? -18.493 11.116 6.877 1.00 45.72 98 SER A C 1
ATOM 817 O O . SER A 1 98 ? -17.585 11.887 6.579 1.00 45.72 98 SER A O 1
ATOM 819 N N . VAL A 1 99 ? -18.633 9.936 6.281 1.00 49.19 99 VAL A N 1
ATOM 820 C CA . VAL A 1 99 ? -18.201 9.746 4.892 1.00 49.19 99 VAL A CA 1
ATOM 821 C C . VAL A 1 99 ? -19.426 9.295 4.113 1.00 49.19 99 VAL A C 1
ATOM 823 O O . VAL A 1 99 ? -19.608 8.120 3.820 1.00 49.19 99 VAL A O 1
ATOM 826 N N . SER A 1 100 ? -20.309 10.251 3.833 1.00 50.84 100 SER A N 1
ATOM 827 C CA . SER A 1 100 ? -21.236 10.141 2.712 1.00 50.84 100 SER A CA 1
ATOM 828 C C . SER A 1 100 ? -20.704 11.070 1.632 1.00 50.84 100 SER A C 1
ATOM 830 O O . SER A 1 100 ? -21.040 12.249 1.574 1.00 50.84 100 SER A O 1
ATOM 832 N N . SER A 1 101 ? -19.761 10.563 0.843 1.00 45.06 101 SER A N 1
ATOM 833 C CA . SER A 1 101 ? -19.333 11.210 -0.391 1.00 45.06 101 SER A CA 1
ATOM 834 C C . SER A 1 101 ? -19.997 10.471 -1.544 1.00 45.06 101 SER A C 1
ATOM 836 O O . SER A 1 101 ? -19.476 9.472 -2.038 1.00 45.06 101 SER A O 1
ATOM 838 N N . THR A 1 102 ? -21.168 10.952 -1.947 1.00 45.16 102 THR A N 1
ATOM 839 C CA . THR A 1 102 ? -21.732 10.667 -3.266 1.00 45.16 102 THR A CA 1
ATOM 840 C C . THR A 1 102 ? -20.769 11.224 -4.306 1.00 45.16 102 THR A C 1
ATOM 842 O O . THR A 1 102 ? -20.656 12.441 -4.420 1.00 45.16 102 THR A O 1
ATOM 845 N N . ILE A 1 103 ? -20.072 10.370 -5.059 1.00 50.00 103 ILE A N 1
ATOM 846 C CA . ILE A 1 103 ? -19.403 10.783 -6.299 1.00 50.00 103 ILE A CA 1
ATOM 847 C C . ILE A 1 103 ? -19.717 9.761 -7.389 1.00 50.00 103 ILE A C 1
ATOM 849 O O . ILE A 1 103 ? -19.493 8.562 -7.237 1.00 50.00 103 ILE A O 1
ATOM 853 N N . GLN A 1 104 ? -20.288 10.286 -8.471 1.00 39.00 104 GLN A N 1
ATOM 854 C CA . GLN A 1 104 ? -20.646 9.582 -9.692 1.00 39.00 104 GLN A CA 1
ATOM 855 C C . GLN A 1 104 ? -19.410 8.956 -10.337 1.00 39.00 104 GLN A C 1
ATOM 857 O O . GLN A 1 104 ? -18.416 9.627 -10.617 1.00 39.00 104 GLN A O 1
ATOM 862 N N . SER A 1 105 ? -19.509 7.660 -10.607 1.00 36.25 105 SER A N 1
ATOM 863 C CA . SER A 1 105 ? -18.554 6.900 -11.397 1.00 36.25 105 SER A CA 1
ATOM 864 C C . SER A 1 105 ? -18.568 7.416 -12.837 1.00 36.25 105 SER A C 1
ATOM 866 O O . SER A 1 105 ? -19.544 7.226 -13.558 1.00 36.25 105 SER A O 1
ATOM 868 N N . THR A 1 106 ? -17.483 8.049 -13.274 1.00 39.06 106 THR A N 1
ATOM 869 C CA . THR A 1 106 ? -17.151 8.118 -14.701 1.00 39.06 106 THR A CA 1
ATOM 870 C C . THR A 1 106 ? -15.777 7.491 -14.884 1.00 39.06 106 THR A C 1
ATOM 872 O O . THR A 1 106 ? -14.762 7.973 -14.386 1.00 39.06 106 THR A O 1
ATOM 875 N N . SER A 1 107 ? -15.777 6.328 -15.527 1.00 45.09 107 SER A N 1
ATOM 876 C CA . SER A 1 107 ? -14.619 5.498 -15.834 1.00 45.09 107 SER A CA 1
ATOM 877 C C . SER A 1 107 ? -13.786 6.141 -16.946 1.00 45.09 107 SER A C 1
ATOM 879 O O . SER A 1 107 ? -13.931 5.833 -18.125 1.00 45.09 107 SER A O 1
ATOM 881 N N . GLY A 1 108 ? -12.897 7.060 -16.571 1.00 36.28 108 GLY A N 1
ATOM 882 C CA . GLY A 1 108 ? -11.873 7.604 -17.462 1.00 36.28 108 GLY A CA 1
ATOM 883 C C . GLY A 1 108 ? -10.606 6.751 -17.433 1.00 36.28 108 GLY A C 1
ATOM 884 O O . GLY A 1 108 ? -9.707 7.013 -16.638 1.00 36.28 108 GLY A O 1
ATOM 885 N N . SER A 1 109 ? -10.535 5.732 -18.293 1.00 43.78 109 SER A N 1
ATOM 886 C CA . SER A 1 109 ? -9.356 4.872 -18.475 1.00 43.78 109 SER A CA 1
ATOM 887 C C . SER A 1 109 ? -8.158 5.680 -18.999 1.00 43.78 109 SER A C 1
ATOM 889 O O . SER A 1 109 ? -8.060 6.001 -20.183 1.00 43.78 109 SER A O 1
ATOM 891 N N . ALA A 1 110 ? -7.224 6.027 -18.109 1.00 44.69 110 ALA A N 1
ATOM 892 C CA . ALA A 1 110 ? -5.940 6.629 -18.466 1.00 44.69 110 ALA A CA 1
ATOM 893 C C . ALA A 1 110 ? -4.918 5.532 -18.820 1.00 44.69 110 ALA A C 1
ATOM 895 O O . ALA A 1 110 ? -3.941 5.309 -18.109 1.00 44.69 110 ALA A O 1
ATOM 896 N N . ASN A 1 111 ? -5.146 4.844 -19.940 1.00 51.09 111 ASN A N 1
ATOM 897 C CA . ASN A 1 111 ? -4.319 3.729 -20.425 1.00 51.09 111 ASN A CA 1
ATOM 898 C C . ASN A 1 111 ? -2.948 4.139 -21.022 1.00 51.09 111 ASN A C 1
ATOM 900 O O . ASN A 1 111 ? -2.241 3.304 -21.572 1.00 51.09 111 ASN A O 1
ATOM 904 N N . GLY A 1 112 ? -2.545 5.414 -20.932 1.00 50.84 112 GLY A N 1
ATOM 905 C CA . GLY A 1 112 ? -1.399 5.958 -21.682 1.00 50.84 112 GLY A CA 1
ATOM 906 C C . GLY A 1 112 ? -0.036 6.018 -20.974 1.00 50.84 112 GLY A C 1
ATOM 907 O O . GLY A 1 112 ? 0.911 6.486 -21.594 1.00 50.84 112 GLY A O 1
ATOM 908 N N . GLN A 1 113 ? 0.096 5.631 -19.695 1.00 53.25 113 GLN A N 1
ATOM 909 C CA . GLN A 1 113 ? 1.355 5.813 -18.926 1.00 53.25 113 GLN A CA 1
ATOM 910 C C . GLN A 1 113 ? 1.827 4.580 -18.137 1.00 53.25 113 GLN A C 1
ATOM 912 O O . GLN A 1 113 ? 2.829 4.642 -17.424 1.00 53.25 113 GLN A O 1
ATOM 917 N N . ARG A 1 114 ? 1.135 3.448 -18.266 1.00 64.25 114 ARG A N 1
ATOM 918 C CA . ARG A 1 114 ? 1.507 2.201 -17.594 1.00 64.25 114 ARG A CA 1
ATOM 919 C C . ARG A 1 114 ? 2.564 1.519 -18.459 1.00 64.25 114 ARG A C 1
ATOM 921 O O . ARG A 1 114 ? 2.273 1.149 -19.586 1.00 64.25 114 ARG A O 1
ATOM 928 N N . GLN A 1 115 ? 3.810 1.448 -17.998 1.00 61.03 115 GLN A N 1
ATOM 929 C CA . GLN A 1 115 ? 4.892 0.759 -18.728 1.00 61.03 115 GLN A CA 1
ATOM 930 C C . GLN A 1 115 ? 6.071 0.355 -17.831 1.00 61.03 115 GLN A C 1
ATOM 932 O O . GLN A 1 115 ? 6.947 -0.383 -18.273 1.00 61.03 115 GLN A O 1
ATOM 937 N N . PHE A 1 116 ? 6.111 0.812 -16.577 1.00 61.44 116 PHE A N 1
ATOM 938 C CA . PHE A 1 116 ? 7.337 0.779 -15.781 1.00 61.44 116 PHE A CA 1
ATOM 939 C C . PHE A 1 116 ? 7.634 -0.596 -15.168 1.00 61.44 116 PHE A C 1
ATOM 941 O O . PHE A 1 116 ? 8.779 -0.905 -14.870 1.00 61.44 116 PHE A O 1
ATOM 948 N N . CYS A 1 117 ? 6.618 -1.446 -15.017 1.00 61.28 117 CYS A N 1
ATOM 949 C CA . CYS A 1 117 ? 6.735 -2.743 -14.343 1.00 61.28 117 CYS A CA 1
ATOM 950 C C . CYS A 1 117 ? 6.829 -3.899 -15.347 1.00 61.28 117 CYS A C 1
ATOM 952 O O . CYS A 1 117 ? 6.164 -4.920 -15.182 1.00 61.28 117 CYS A O 1
ATOM 954 N N . ARG A 1 118 ? 7.594 -3.722 -16.432 1.00 57.03 118 ARG A N 1
ATOM 955 C CA . ARG A 1 118 ? 7.980 -4.849 -17.290 1.00 57.03 118 ARG A CA 1
ATOM 956 C C . ARG A 1 118 ? 9.180 -5.549 -16.666 1.00 57.03 118 ARG A C 1
ATOM 958 O O . ARG A 1 118 ? 10.074 -4.881 -16.154 1.00 57.03 118 ARG A O 1
ATOM 965 N N . ASN A 1 119 ? 9.167 -6.880 -16.710 1.00 51.53 119 ASN A N 1
ATOM 966 C CA . ASN A 1 119 ? 10.282 -7.711 -16.277 1.00 51.53 119 ASN A CA 1
ATOM 967 C C . ASN A 1 119 ? 11.566 -7.193 -16.948 1.00 51.53 119 ASN A C 1
ATOM 969 O O . ASN A 1 119 ? 11.632 -7.137 -18.177 1.00 51.53 119 ASN A O 1
ATOM 973 N N . ILE A 1 120 ? 12.581 -6.838 -16.161 1.00 45.09 120 ILE A N 1
ATOM 974 C CA . ILE A 1 120 ? 13.958 -6.903 -16.652 1.00 45.09 120 ILE A CA 1
ATOM 975 C C . ILE A 1 120 ? 14.293 -8.396 -16.647 1.00 45.09 120 ILE A C 1
ATOM 977 O O . ILE A 1 120 ? 14.806 -8.931 -15.669 1.00 45.09 120 ILE A O 1
ATOM 981 N N . GLU A 1 121 ? 13.847 -9.102 -17.684 1.00 41.06 121 GLU A N 1
ATOM 982 C CA . GLU A 1 121 ? 14.484 -10.356 -18.071 1.00 41.06 121 GLU A CA 1
ATOM 983 C C . GLU A 1 121 ? 15.860 -9.986 -18.640 1.00 41.06 121 GLU A C 1
ATOM 985 O O . GLU A 1 121 ? 15.965 -9.005 -19.376 1.00 41.06 121 GLU A O 1
ATOM 990 N N . ASN A 1 122 ? 16.886 -10.710 -18.180 1.00 35.22 122 ASN A N 1
ATOM 991 C CA . ASN A 1 122 ? 18.315 -10.492 -18.446 1.00 35.22 122 ASN A CA 1
ATOM 992 C C . ASN A 1 122 ? 18.654 -10.067 -19.880 1.00 35.22 122 ASN A C 1
ATOM 994 O O . ASN A 1 122 ? 18.160 -10.728 -20.821 1.00 35.22 122 ASN A O 1
#

Solvent-accessible surface area (backbone atoms only — not comparable to full-atom values): 8065 Å² total; per-residue (Å²): 114,70,71,53,49,74,62,48,46,63,57,52,42,44,78,72,71,49,87,74,89,76,79,63,71,50,52,60,34,34,80,76,37,26,53,75,80,53,53,82,65,31,75,39,75,48,89,69,86,53,94,88,52,91,71,59,68,69,61,55,41,41,73,76,39,64,64,50,56,55,54,52,51,50,52,54,55,50,46,46,70,78,52,44,78,89,78,56,65,79,83,59,61,64,81,82,71,72,87,82,76,91,74,84,89,73,91,76,82,78,81,85,62,52,64,74,70,60,81,85,70,132

pLDDT: mean 71.93, std 16.21, range [35.22, 94.06]